Protein AF-A0A182H2V6-F1 (afdb_monomer_lite)

Secondary structure (DSSP, 8-state):
-EEEES--STT-SEE--PPPPTT-TT----S--S-SS-EEEEE-SSTT--EEEEES---TTS--PPPTTSEEEEETTEEEEE-SS-EEEEPPBS-STTS-PBP--EEEE-SS--EEEPPSSTT-S---S-PPP-----

Foldseek 3Di:
DAWEWCAPDPNHPHHDFDDDDPVPPPDDPPDDPIHRGFKDWDFDPDPPRFIAIAGGHADPVRDGDADPLWQWDDDPHDIKTAHQQFDKDWDWPDDPPPPPTHTGAIWTAINVRFTFHDDPDGRDNDTPPDGDPPPDGD

Sequence (138 aa):
MFQVGRSSESPIDFVVMDTLPGDKKDAKVLQSTISRFACRILVDRSDGHKARIYAAGFDSSRNIFLGEKATKWQDNVEIDGLTTNGVLIMHPKGQFCGGSAECGLWRETSVGGDVFADRRSRKASQCTRKPMPCRMAL

Radius of gyration: 16.27 Å; chains: 1; bounding box: 42×33×37 Å

pLDDT: mean 84.61, std 14.57, range [34.28, 98.38]

Structure (mmCIF, N/CA/C/O backbone):
data_AF-A0A182H2V6-F1
#
_entry.id   AF-A0A182H2V6-F1
#
loop_
_atom_site.group_PDB
_atom_site.id
_atom_site.type_symbol
_atom_site.label_atom_id
_atom_site.label_alt_id
_atom_site.label_comp_id
_atom_site.label_asym_id
_atom_site.label_entity_id
_atom_site.label_seq_id
_atom_site.pdbx_PDB_ins_code
_atom_site.Cartn_x
_atom_site.Cartn_y
_atom_site.Cartn_z
_atom_site.occupancy
_atom_site.B_iso_or_equiv
_atom_site.auth_seq_id
_atom_site.auth_comp_id
_atom_site.auth_asym_id
_atom_site.auth_atom_id
_atom_site.pdbx_PDB_model_num
ATOM 1 N N . MET A 1 1 ? -9.960 -10.017 -1.302 1.00 95.62 1 MET A N 1
ATOM 2 C CA . MET A 1 1 ? -9.018 -9.038 -0.731 1.00 95.62 1 MET A CA 1
ATOM 3 C C . MET A 1 1 ? -8.169 -9.785 0.270 1.00 95.62 1 MET A C 1
ATOM 5 O O . MET A 1 1 ? -8.740 -10.590 0.989 1.00 95.62 1 MET A O 1
ATOM 9 N N . PHE A 1 2 ? -6.870 -9.514 0.284 1.00 97.94 2 PHE A N 1
ATOM 10 C CA . PHE A 1 2 ? -5.911 -10.009 1.267 1.00 97.94 2 PHE A CA 1
ATOM 11 C C . PHE A 1 2 ? -5.175 -8.814 1.874 1.00 97.94 2 PHE A C 1
ATOM 13 O O . PHE A 1 2 ? -4.864 -7.873 1.142 1.00 97.94 2 PHE A O 1
ATOM 20 N N . GLN A 1 3 ? -4.900 -8.818 3.172 1.00 98.31 3 GLN A N 1
ATOM 21 C CA . GLN A 1 3 ? -4.174 -7.759 3.863 1.00 98.31 3 GLN A CA 1
ATOM 22 C C . GLN A 1 3 ? -2.820 -8.247 4.355 1.00 98.31 3 GLN A C 1
ATOM 24 O O . GLN A 1 3 ? -2.682 -9.337 4.908 1.00 98.31 3 GLN A O 1
ATOM 29 N N . VAL A 1 4 ? -1.825 -7.385 4.191 1.00 98.38 4 VAL A N 1
ATOM 30 C CA . VAL A 1 4 ? -0.455 -7.629 4.632 1.00 98.38 4 VAL A CA 1
ATOM 31 C C . VAL A 1 4 ? -0.083 -6.578 5.663 1.00 98.38 4 VAL A C 1
ATOM 33 O O . VAL A 1 4 ? -0.415 -5.398 5.515 1.00 98.38 4 VAL A O 1
ATOM 36 N N . GLY A 1 5 ? 0.634 -6.973 6.705 1.00 97.69 5 GLY A N 1
ATOM 37 C CA . GLY A 1 5 ? 1.129 -6.044 7.713 1.00 97.69 5 GLY A CA 1
ATOM 38 C C . GLY A 1 5 ? 1.908 -6.749 8.809 1.00 97.69 5 GLY A C 1
ATOM 39 O O . GLY A 1 5 ? 2.026 -7.967 8.803 1.00 97.69 5 GLY A O 1
ATOM 40 N N . ARG A 1 6 ? 2.454 -5.986 9.760 1.00 96.38 6 ARG A N 1
ATOM 41 C CA . ARG A 1 6 ? 3.170 -6.583 10.903 1.00 96.38 6 ARG A CA 1
ATOM 42 C C . ARG A 1 6 ? 2.269 -6.975 12.073 1.00 96.38 6 ARG A C 1
ATOM 44 O O . ARG A 1 6 ? 2.767 -7.505 13.062 1.00 96.38 6 ARG A O 1
ATOM 51 N N . SER A 1 7 ? 0.992 -6.583 12.047 1.00 95.69 7 SER A N 1
ATOM 52 C CA . SER A 1 7 ? 0.069 -6.938 13.127 1.00 95.69 7 SER A CA 1
ATOM 53 C C . SER A 1 7 ? -0.281 -8.419 13.041 1.00 95.69 7 SER A C 1
ATOM 55 O O . SER A 1 7 ? -0.429 -8.947 11.946 1.00 95.69 7 SER A O 1
ATOM 57 N N . SER A 1 8 ? -0.463 -9.064 14.188 1.00 94.94 8 SER A N 1
ATOM 58 C CA . SER A 1 8 ? -1.009 -10.424 14.293 1.00 94.94 8 SER A CA 1
ATOM 59 C C . SER A 1 8 ? -2.521 -10.425 14.551 1.00 94.94 8 SER A C 1
ATOM 61 O O . SER A 1 8 ? -3.076 -11.418 15.011 1.00 94.94 8 SER A O 1
ATOM 63 N N . GLU A 1 9 ? -3.183 -9.284 14.352 1.00 95.44 9 GLU A N 1
ATOM 64 C CA . GLU A 1 9 ? -4.636 -9.175 14.468 1.00 95.44 9 GLU A CA 1
ATOM 65 C C . GLU A 1 9 ? -5.344 -9.914 13.330 1.00 95.44 9 GLU A C 1
ATOM 67 O O . GLU A 1 9 ? -4.815 -10.025 12.225 1.00 95.44 9 GLU A O 1
ATOM 72 N N . SER A 1 10 ? -6.578 -10.353 13.590 1.00 95.94 10 SER A N 1
ATOM 73 C CA . SER A 1 10 ? -7.369 -11.150 12.646 1.00 95.94 10 SER A CA 1
ATOM 74 C C . SER A 1 10 ? -7.580 -10.541 11.253 1.00 95.94 10 SER A C 1
ATOM 76 O O . SER A 1 10 ? -7.709 -11.329 10.320 1.00 95.94 10 SER A O 1
ATOM 78 N N . PRO A 1 11 ? -7.599 -9.205 11.036 1.00 95.88 11 PRO A N 1
ATOM 79 C CA . PRO A 1 11 ? -7.727 -8.662 9.687 1.00 95.88 11 PRO A CA 1
ATOM 80 C C . PRO A 1 11 ? -6.497 -8.892 8.798 1.00 95.88 11 PRO A C 1
ATOM 82 O O . PRO A 1 11 ? -6.578 -8.588 7.612 1.00 95.88 11 PRO A O 1
ATOM 85 N N . ILE A 1 12 ? -5.351 -9.325 9.339 1.00 98.12 12 ILE A N 1
ATOM 86 C CA . ILE A 1 12 ? -4.124 -9.561 8.568 1.00 98.12 12 ILE A CA 1
ATOM 87 C C . ILE A 1 12 ? -4.077 -11.010 8.087 1.00 98.12 12 ILE A C 1
ATOM 89 O O . ILE A 1 12 ? -3.950 -11.933 8.886 1.00 98.12 12 ILE A O 1
ATOM 93 N N . ASP A 1 13 ? -4.102 -11.197 6.768 1.00 98.19 13 ASP A N 1
ATOM 94 C CA . ASP A 1 13 ? -3.968 -12.513 6.138 1.00 98.19 13 ASP A CA 1
ATOM 95 C C . ASP A 1 13 ? -2.504 -12.972 6.078 1.00 98.19 13 ASP A C 1
ATOM 97 O O . ASP A 1 13 ? -2.215 -14.164 6.174 1.00 98.19 13 ASP A O 1
ATOM 101 N N . PHE A 1 14 ? -1.566 -12.030 5.915 1.00 97.88 14 PHE A N 1
ATOM 102 C CA . PHE A 1 14 ? -0.138 -12.331 5.833 1.00 97.88 14 PHE A CA 1
ATOM 103 C C . PHE A 1 14 ? 0.697 -11.403 6.718 1.00 97.88 14 PHE A C 1
ATOM 105 O O . PHE A 1 14 ? 0.819 -10.199 6.465 1.00 97.88 14 PHE A O 1
ATOM 112 N N . VAL A 1 15 ? 1.289 -11.985 7.762 1.00 97.38 15 VAL A N 1
ATOM 113 C CA . VAL A 1 15 ? 2.126 -11.262 8.723 1.00 97.38 15 VAL A CA 1
ATOM 114 C C . VAL A 1 15 ? 3.555 -11.152 8.194 1.00 97.38 15 VAL A C 1
ATOM 116 O O . VAL A 1 15 ? 4.188 -12.161 7.888 1.00 97.38 15 VAL A O 1
ATOM 119 N N . VAL A 1 16 ? 4.082 -9.928 8.116 1.00 95.00 16 VAL A N 1
ATOM 120 C CA . VAL A 1 16 ? 5.451 -9.646 7.654 1.00 95.00 16 VAL A CA 1
ATOM 121 C C . VAL A 1 16 ? 6.251 -8.945 8.744 1.00 95.00 16 VAL A C 1
ATOM 123 O O . VAL A 1 16 ? 5.782 -7.988 9.361 1.00 95.00 16 VAL A O 1
ATOM 126 N N . MET A 1 17 ? 7.486 -9.406 8.939 1.00 90.62 17 MET A N 1
ATOM 127 C CA . MET A 1 17 ? 8.446 -8.868 9.904 1.00 90.62 17 MET A CA 1
ATOM 128 C C . MET A 1 17 ? 9.604 -8.168 9.185 1.00 90.62 17 MET A C 1
ATOM 130 O O . MET A 1 17 ? 9.866 -8.434 8.012 1.00 90.62 17 MET A O 1
ATOM 134 N N . ASP A 1 18 ? 10.295 -7.262 9.879 1.00 88.38 18 ASP A N 1
ATOM 135 C CA . ASP A 1 18 ? 11.445 -6.556 9.315 1.00 88.38 18 ASP A CA 1
ATOM 136 C C . ASP A 1 18 ? 12.560 -7.531 8.919 1.00 88.38 18 ASP A C 1
ATOM 138 O O . ASP A 1 18 ? 12.924 -8.441 9.665 1.00 88.38 18 ASP A O 1
ATOM 142 N N . THR A 1 19 ? 13.134 -7.304 7.742 1.00 84.44 19 THR A N 1
ATOM 143 C CA . THR A 1 19 ? 14.296 -8.045 7.254 1.00 84.44 19 THR A CA 1
ATOM 144 C C . THR A 1 19 ? 15.580 -7.317 7.628 1.00 84.44 19 THR A C 1
ATOM 146 O O . THR A 1 19 ? 15.676 -6.097 7.470 1.00 84.44 19 THR A O 1
ATOM 149 N N . LEU A 1 20 ? 16.599 -8.061 8.047 1.00 77.94 20 LEU A N 1
ATOM 150 C CA . LEU A 1 20 ? 17.948 -7.527 8.200 1.00 77.94 20 LEU A CA 1
ATOM 151 C C . LEU A 1 20 ? 18.676 -7.560 6.850 1.00 77.94 20 LEU A C 1
ATOM 153 O O . LEU A 1 20 ? 18.631 -8.588 6.171 1.00 77.94 20 LEU A O 1
ATOM 157 N N . PRO A 1 21 ? 19.363 -6.475 6.447 1.00 74.44 21 PRO A N 1
ATOM 158 C CA . PRO A 1 21 ? 20.282 -6.523 5.315 1.00 74.44 21 PRO A CA 1
ATOM 159 C C . PRO A 1 21 ? 21.320 -7.636 5.515 1.00 74.44 21 PRO A C 1
ATOM 161 O O . PRO A 1 21 ? 21.777 -7.847 6.640 1.00 74.44 21 PRO A O 1
ATOM 164 N N . GLY A 1 22 ? 21.704 -8.324 4.435 1.00 64.38 22 GLY A N 1
ATOM 165 C CA . GLY A 1 22 ? 22.543 -9.532 4.482 1.00 64.38 22 GLY A CA 1
ATOM 166 C C . GLY A 1 22 ? 23.874 -9.385 5.231 1.00 64.38 22 GLY A C 1
ATOM 167 O O . GLY A 1 22 ? 24.349 -10.365 5.799 1.00 64.38 22 GLY A O 1
ATOM 168 N N . ASP A 1 23 ? 24.409 -8.165 5.313 1.00 69.88 23 ASP A N 1
ATOM 169 C CA . ASP A 1 23 ? 25.672 -7.847 5.995 1.00 69.88 23 ASP A CA 1
ATOM 170 C C . ASP A 1 23 ? 25.517 -7.602 7.509 1.00 69.88 23 ASP A C 1
ATOM 172 O O . ASP A 1 23 ? 26.498 -7.356 8.206 1.00 69.88 23 ASP A O 1
ATOM 176 N N . LYS A 1 24 ? 24.289 -7.632 8.046 1.00 64.44 24 LYS A N 1
ATOM 177 C CA . LYS A 1 24 ? 23.973 -7.304 9.449 1.00 64.44 24 LYS A CA 1
ATOM 178 C C . LYS A 1 24 ? 23.167 -8.406 10.142 1.00 64.44 24 LYS A C 1
ATOM 180 O O . LYS A 1 24 ? 22.215 -8.109 10.862 1.00 64.44 24 LYS A O 1
ATOM 185 N N . LYS A 1 25 ? 23.535 -9.674 9.931 1.00 62.78 25 LYS A N 1
ATOM 186 C CA . LYS A 1 25 ? 22.803 -10.838 10.475 1.00 62.78 25 LYS A CA 1
ATOM 187 C C . LYS A 1 25 ? 22.705 -10.858 12.009 1.00 62.78 25 LYS A C 1
ATOM 189 O O . LYS A 1 25 ? 21.718 -11.369 12.523 1.00 62.78 25 LYS A O 1
ATOM 194 N N . ASP A 1 26 ? 23.650 -10.233 12.714 1.00 66.31 26 ASP A N 1
ATOM 195 C CA . ASP A 1 26 ? 23.665 -10.177 14.187 1.00 66.31 26 ASP A CA 1
ATOM 196 C C . ASP A 1 26 ? 22.988 -8.925 14.778 1.00 66.31 26 ASP A C 1
ATOM 198 O O . ASP A 1 26 ? 22.875 -8.778 15.998 1.00 66.31 26 ASP A O 1
ATOM 202 N N . ALA A 1 27 ? 22.528 -7.990 13.940 1.00 68.44 27 ALA A N 1
ATOM 203 C CA . ALA A 1 27 ? 21.875 -6.779 14.421 1.00 68.44 27 ALA A CA 1
ATOM 204 C C . ALA A 1 27 ? 20.420 -7.072 14.811 1.00 68.44 27 ALA A C 1
ATOM 206 O O . ALA A 1 27 ? 19.642 -7.580 14.014 1.00 68.44 27 ALA A O 1
ATOM 207 N N . LYS A 1 28 ? 19.997 -6.698 16.022 1.00 67.50 28 LYS A N 1
ATOM 208 C CA . LYS A 1 28 ? 18.572 -6.753 16.386 1.00 67.50 28 LYS A CA 1
ATOM 209 C C . LYS A 1 28 ? 17.829 -5.571 15.764 1.00 67.50 28 LYS A C 1
ATOM 211 O O . LYS A 1 28 ? 18.229 -4.422 15.954 1.00 67.50 28 LYS A O 1
ATOM 216 N N . VAL A 1 29 ? 16.712 -5.829 15.077 1.00 70.88 29 VAL A N 1
ATOM 217 C CA . VAL A 1 29 ? 15.780 -4.760 14.687 1.00 70.88 29 VAL A CA 1
ATOM 218 C C . VAL A 1 29 ? 15.062 -4.276 15.945 1.00 70.88 29 VAL A C 1
ATOM 220 O O . VAL A 1 29 ? 14.130 -4.911 16.426 1.00 70.88 29 VAL A O 1
ATOM 223 N N . LEU A 1 30 ? 15.520 -3.155 16.501 1.00 73.81 30 LEU A N 1
ATOM 224 C CA . LEU A 1 30 ? 14.926 -2.561 17.705 1.00 73.81 30 LEU A CA 1
ATOM 225 C C . LEU A 1 30 ? 13.608 -1.834 17.412 1.00 73.81 30 LEU A C 1
ATOM 227 O O . LEU A 1 30 ? 12.753 -1.729 18.286 1.00 73.81 30 LEU A O 1
ATOM 231 N N . GLN A 1 31 ? 13.434 -1.335 16.186 1.00 81.38 31 GLN A N 1
ATOM 232 C CA . GLN A 1 31 ? 12.254 -0.576 15.796 1.00 81.38 31 GLN A CA 1
ATOM 233 C C . GLN A 1 31 ? 11.796 -0.968 14.394 1.00 81.38 31 GLN A C 1
ATOM 235 O O . GLN A 1 31 ? 12.487 -0.717 13.408 1.00 81.38 31 GLN A O 1
ATOM 240 N N . SER A 1 32 ? 10.600 -1.548 14.324 1.00 86.81 32 SER A N 1
ATOM 241 C CA . SER A 1 32 ? 9.962 -1.882 13.055 1.00 86.81 32 SER A CA 1
ATOM 242 C C . SER A 1 32 ? 9.549 -0.626 12.299 1.00 86.81 32 SER A C 1
ATOM 244 O O . SER A 1 32 ? 8.986 0.310 12.878 1.00 86.81 32 SER A O 1
ATOM 246 N N . THR A 1 33 ? 9.783 -0.623 10.989 1.00 89.12 33 THR A N 1
ATOM 247 C CA . THR A 1 33 ? 9.285 0.436 10.093 1.00 89.12 33 THR A CA 1
ATOM 248 C C . THR A 1 33 ? 8.086 -0.007 9.256 1.00 89.12 33 THR A C 1
ATOM 250 O O . THR A 1 33 ? 7.492 0.815 8.547 1.00 89.12 33 THR A O 1
ATOM 253 N N . ILE A 1 34 ? 7.697 -1.278 9.380 1.00 93.44 34 ILE A N 1
ATOM 254 C CA . ILE A 1 34 ? 6.549 -1.869 8.700 1.00 93.44 34 ILE A CA 1
ATOM 255 C C . ILE A 1 34 ? 5.265 -1.452 9.423 1.00 93.44 34 ILE A C 1
ATOM 257 O O . ILE A 1 34 ? 5.134 -1.525 10.648 1.00 93.44 34 ILE A O 1
ATOM 261 N N . SER A 1 35 ? 4.287 -0.995 8.648 1.00 94.81 35 SER A N 1
ATOM 262 C CA . SER A 1 35 ? 2.966 -0.640 9.160 1.00 94.81 35 SER A CA 1
ATOM 263 C C . SER A 1 35 ? 2.236 -1.870 9.719 1.00 94.81 35 SER A C 1
ATOM 265 O O . SER A 1 35 ? 2.346 -2.975 9.188 1.00 94.81 35 SER A O 1
ATOM 267 N N . ARG A 1 36 ? 1.432 -1.677 10.773 1.00 95.50 36 ARG A N 1
ATOM 268 C CA . ARG A 1 36 ? 0.574 -2.738 11.343 1.00 95.50 36 ARG A CA 1
ATOM 269 C C . ARG A 1 36 ? -0.395 -3.312 10.310 1.00 95.50 36 ARG A C 1
ATOM 271 O O . ARG A 1 36 ? -0.491 -4.527 10.208 1.00 95.50 36 ARG A O 1
ATOM 278 N N . PHE A 1 37 ? -1.017 -2.430 9.529 1.00 97.25 37 PHE A N 1
ATOM 279 C CA . PHE A 1 37 ? -1.900 -2.743 8.406 1.00 97.25 37 PHE A CA 1
ATOM 280 C C . PHE A 1 37 ? -1.324 -2.058 7.160 1.00 97.25 37 PHE A C 1
ATOM 282 O O . PHE A 1 37 ? -1.556 -0.870 6.930 1.00 97.25 37 PHE A O 1
ATOM 289 N N . ALA A 1 38 ? -0.438 -2.745 6.437 1.00 97.12 38 ALA A N 1
ATOM 290 C CA . ALA A 1 38 ? 0.468 -2.116 5.478 1.00 97.12 38 ALA A CA 1
ATOM 291 C C . ALA A 1 38 ? -0.149 -1.914 4.095 1.00 97.12 38 ALA A C 1
ATOM 293 O O . ALA A 1 38 ? -0.081 -0.804 3.563 1.00 97.12 38 ALA A O 1
ATOM 294 N N . CYS A 1 39 ? -0.746 -2.955 3.523 1.00 98.25 39 CYS A N 1
ATOM 295 C CA . CYS A 1 39 ? -1.375 -2.885 2.209 1.00 98.25 39 CYS A CA 1
ATOM 296 C C . CYS A 1 39 ? -2.499 -3.911 2.061 1.00 98.25 39 CYS A C 1
ATOM 298 O O . CYS A 1 39 ? -2.638 -4.840 2.862 1.00 98.25 39 CYS A O 1
ATOM 300 N N . ARG A 1 40 ? -3.286 -3.731 1.000 1.00 98.31 40 ARG A N 1
ATOM 301 C CA . ARG A 1 40 ? -4.328 -4.654 0.552 1.00 98.31 40 ARG A CA 1
ATOM 302 C C . ARG A 1 40 ? -4.025 -5.105 -0.867 1.00 98.31 40 ARG A C 1
ATOM 304 O O . ARG A 1 40 ? -3.680 -4.285 -1.714 1.00 98.31 40 ARG A O 1
ATOM 311 N N . ILE A 1 41 ? -4.208 -6.390 -1.129 1.00 97.88 41 ILE A N 1
ATOM 312 C CA . ILE A 1 41 ? -4.158 -6.982 -2.463 1.00 97.88 41 ILE A CA 1
ATOM 313 C C . ILE A 1 41 ? -5.579 -7.407 -2.823 1.00 97.88 41 ILE A C 1
ATOM 315 O O . ILE A 1 41 ? -6.191 -8.258 -2.168 1.00 97.88 41 ILE A O 1
ATOM 319 N N . LEU A 1 42 ? -6.142 -6.775 -3.844 1.00 96.06 42 LEU A N 1
ATOM 320 C CA . LEU A 1 42 ? -7.451 -7.118 -4.382 1.00 96.06 42 LEU A CA 1
ATOM 321 C C . LEU A 1 42 ? -7.226 -7.904 -5.661 1.00 96.06 42 LEU A C 1
ATOM 323 O O . LEU A 1 42 ? -6.502 -7.455 -6.538 1.00 96.06 42 LEU A O 1
ATOM 327 N N . VAL A 1 43 ? -7.846 -9.073 -5.746 1.00 95.00 43 VAL A N 1
ATOM 328 C CA . VAL A 1 43 ? -7.767 -9.950 -6.912 1.00 95.00 43 VAL A CA 1
ATOM 329 C C . VAL A 1 43 ? -9.174 -10.107 -7.453 1.00 95.00 43 VAL A C 1
ATOM 331 O O . VAL A 1 43 ? -10.092 -10.414 -6.682 1.00 95.00 43 VAL A O 1
ATOM 334 N N . ASP A 1 44 ? -9.340 -9.861 -8.749 1.00 92.81 44 ASP A N 1
ATOM 335 C CA . ASP A 1 44 ? -10.594 -10.141 -9.436 1.00 92.81 44 ASP A CA 1
ATOM 336 C C . ASP A 1 44 ? -10.892 -11.647 -9.373 1.00 92.81 44 ASP A C 1
ATOM 338 O O . ASP A 1 44 ? -10.033 -12.492 -9.633 1.00 92.81 44 ASP A O 1
ATOM 342 N N . ARG A 1 45 ? -12.113 -11.989 -8.964 1.00 92.00 45 ARG A N 1
ATOM 343 C CA . ARG A 1 45 ? -12.566 -13.385 -8.897 1.00 92.00 45 ARG A CA 1
ATOM 344 C C . ARG A 1 45 ? -13.070 -13.889 -10.249 1.00 92.00 45 ARG A C 1
ATOM 346 O O . ARG A 1 45 ? -13.256 -15.091 -10.398 1.00 92.00 45 ARG A O 1
ATOM 353 N N . SER A 1 46 ? -13.313 -12.978 -11.185 1.00 88.94 46 SER A N 1
ATOM 354 C CA . SER A 1 46 ? -13.731 -13.256 -12.553 1.00 88.94 46 SER A CA 1
ATOM 355 C C . SER A 1 46 ? -12.537 -13.239 -13.524 1.00 88.94 46 SER A C 1
ATOM 357 O O . SER A 1 46 ? -11.380 -13.201 -13.095 1.00 88.94 46 SER A O 1
ATOM 359 N N . ASP A 1 47 ? -12.823 -13.364 -14.822 1.00 69.00 47 ASP A N 1
ATOM 360 C CA . ASP A 1 47 ? -11.868 -13.722 -15.876 1.00 69.00 47 ASP A CA 1
ATOM 361 C C . ASP A 1 47 ? -10.565 -12.892 -15.858 1.00 69.00 47 ASP A C 1
ATOM 363 O O . ASP A 1 47 ? -10.562 -11.665 -15.984 1.00 69.00 47 ASP A O 1
ATOM 367 N N . GLY A 1 48 ? -9.441 -13.595 -15.687 1.00 78.00 48 GLY A N 1
ATOM 368 C CA . GLY A 1 48 ? -8.085 -13.045 -15.733 1.00 78.00 48 GLY A CA 1
ATOM 369 C C . GLY A 1 48 ? -7.397 -12.791 -14.389 1.00 78.00 48 GLY A C 1
ATOM 370 O O . GLY A 1 48 ? -6.233 -12.403 -14.403 1.00 78.00 48 GLY A O 1
ATOM 371 N N . HIS A 1 49 ? -8.063 -12.996 -13.242 1.00 87.00 49 HIS A N 1
ATOM 372 C CA . HIS A 1 49 ? -7.458 -12.919 -11.895 1.00 87.00 49 HIS A CA 1
ATOM 373 C C . HIS A 1 49 ? -6.545 -11.706 -11.658 1.00 87.00 49 HIS A C 1
ATOM 375 O O . HIS A 1 49 ? -5.524 -11.790 -10.969 1.00 87.00 49 HIS A O 1
ATOM 381 N N . LYS A 1 50 ? -6.910 -10.555 -12.230 1.00 91.00 50 LYS A N 1
ATOM 382 C CA . LYS A 1 50 ? -6.088 -9.348 -12.145 1.00 91.00 50 LYS A CA 1
ATOM 383 C C . LYS A 1 50 ? -5.967 -8.917 -10.694 1.00 91.00 50 LYS A C 1
ATOM 385 O O . LYS A 1 50 ? -6.968 -8.628 -10.033 1.00 91.00 50 LYS A O 1
ATOM 390 N N . ALA A 1 51 ? -4.733 -8.866 -10.209 1.00 93.12 51 ALA A N 1
ATOM 391 C CA . ALA A 1 51 ? -4.426 -8.336 -8.896 1.00 93.12 51 ALA A CA 1
ATOM 392 C C . ALA A 1 51 ? -4.236 -6.814 -8.970 1.00 93.12 51 ALA A C 1
ATOM 394 O O . ALA A 1 51 ? -3.897 -6.262 -10.012 1.00 93.12 51 ALA A O 1
ATOM 395 N N . ARG A 1 52 ? -4.474 -6.120 -7.862 1.00 94.25 52 ARG A N 1
ATOM 396 C CA . ARG A 1 52 ? -4.159 -4.704 -7.649 1.00 94.25 52 ARG A CA 1
ATOM 397 C C . ARG A 1 52 ? -3.738 -4.520 -6.201 1.00 94.25 52 ARG A C 1
ATOM 399 O O . ARG A 1 52 ? -4.324 -5.131 -5.307 1.00 94.25 52 ARG A O 1
ATOM 406 N N . ILE A 1 53 ? -2.737 -3.679 -5.972 1.00 96.94 53 ILE A N 1
ATOM 407 C CA . ILE A 1 53 ? -2.273 -3.328 -4.631 1.00 96.94 53 ILE A CA 1
ATOM 408 C C . ILE A 1 53 ? -2.777 -1.938 -4.252 1.00 96.94 53 ILE A C 1
ATOM 410 O O . ILE A 1 53 ? -2.827 -1.042 -5.088 1.00 96.94 53 ILE A O 1
ATOM 414 N N . TYR A 1 54 ? -3.135 -1.779 -2.985 1.00 97.75 54 TYR A N 1
ATOM 415 C CA . TYR A 1 54 ? -3.579 -0.526 -2.389 1.00 97.75 54 TYR A CA 1
ATOM 416 C C . TYR A 1 54 ? -2.795 -0.303 -1.104 1.00 97.75 54 TYR A C 1
ATOM 418 O O . TYR A 1 54 ? -2.558 -1.251 -0.345 1.00 97.75 54 TYR A O 1
ATOM 426 N N . ALA A 1 55 ? -2.411 0.938 -0.824 1.00 97.44 55 ALA A N 1
ATOM 427 C CA . ALA A 1 55 ? -1.770 1.257 0.441 1.00 97.44 55 ALA A CA 1
ATOM 428 C C . ALA A 1 55 ? -2.769 1.207 1.606 1.00 97.44 55 ALA A C 1
ATOM 430 O O . ALA A 1 55 ? -3.978 1.397 1.438 1.00 97.44 55 ALA A O 1
ATOM 431 N N . ALA A 1 56 ? -2.215 0.973 2.798 1.00 97.50 56 ALA A N 1
ATOM 432 C CA . ALA A 1 56 ? -2.927 0.737 4.049 1.00 97.50 56 ALA A CA 1
ATOM 433 C C . ALA A 1 56 ? -3.824 -0.513 4.041 1.00 97.50 56 ALA A C 1
ATOM 435 O O . ALA A 1 56 ? -4.246 -1.018 2.999 1.00 97.50 56 ALA A O 1
ATOM 436 N N . GLY A 1 57 ? -4.115 -1.008 5.241 1.00 97.19 57 GLY A N 1
ATOM 437 C CA . GLY A 1 57 ? -5.105 -2.050 5.486 1.00 97.19 57 GLY A CA 1
ATOM 438 C C . GLY A 1 57 ? -6.117 -1.614 6.539 1.00 97.19 57 GLY A C 1
ATOM 439 O O . GLY A 1 57 ? -5.864 -0.692 7.316 1.00 97.19 57 GLY A O 1
ATOM 440 N N . PHE A 1 58 ? -7.263 -2.280 6.534 1.00 97.81 58 PHE A N 1
ATOM 441 C CA . PHE A 1 58 ? -8.310 -2.127 7.526 1.00 97.81 58 PHE A CA 1
ATOM 442 C C . PHE A 1 58 ? -7.886 -2.739 8.859 1.00 97.81 58 PHE A C 1
ATOM 444 O O . PHE A 1 58 ? -7.361 -3.855 8.897 1.00 97.81 58 PHE A O 1
ATOM 451 N N . ASP A 1 59 ? -8.154 -2.014 9.938 1.00 96.25 59 ASP A N 1
ATOM 452 C CA . ASP A 1 59 ? -8.028 -2.516 11.300 1.00 96.25 59 ASP A CA 1
ATOM 453 C C . ASP A 1 59 ? -9.211 -3.416 11.705 1.00 96.25 59 ASP A C 1
ATOM 455 O O . ASP A 1 59 ? -10.128 -3.690 10.924 1.00 96.25 59 ASP A O 1
ATOM 459 N N . SER A 1 60 ? -9.207 -3.866 12.961 1.00 95.50 60 SER A N 1
ATOM 460 C CA . SER A 1 60 ? -10.273 -4.698 13.534 1.00 95.50 60 SER A CA 1
ATOM 461 C C .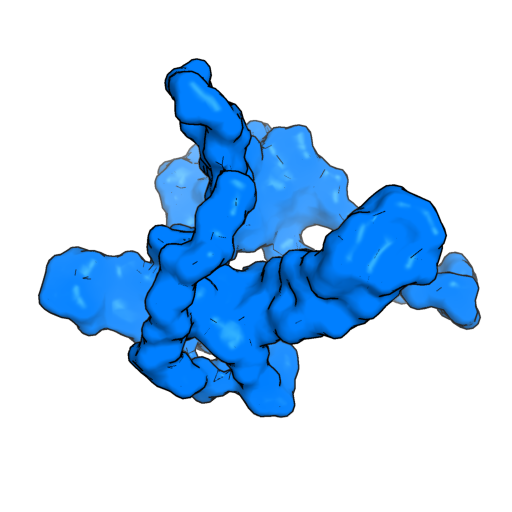 SER A 1 60 ? -11.646 -4.001 13.568 1.00 95.50 60 SER A C 1
ATOM 463 O O . SER A 1 60 ? -12.674 -4.670 13.655 1.00 95.50 60 SER A O 1
ATOM 465 N N . SER A 1 61 ? -11.685 -2.670 13.437 1.00 96.44 61 SER A N 1
ATOM 466 C CA . SER A 1 61 ? -12.914 -1.870 13.333 1.00 96.44 61 SER A CA 1
ATOM 467 C C . 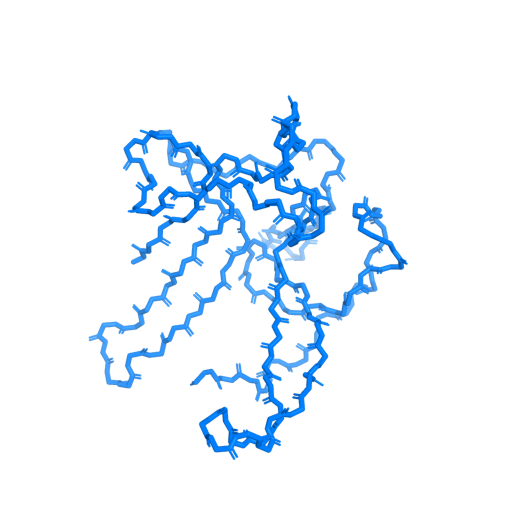SER A 1 61 ? -13.350 -1.635 11.882 1.00 96.44 61 SER A C 1
ATOM 469 O O . SER A 1 61 ? -14.311 -0.906 11.645 1.00 96.44 61 SER A O 1
ATOM 471 N N . ARG A 1 62 ? -12.670 -2.259 10.909 1.00 96.12 62 ARG A N 1
ATOM 472 C CA . ARG A 1 62 ? -12.865 -2.067 9.463 1.00 96.12 62 ARG A CA 1
ATOM 473 C C . ARG A 1 62 ? -12.591 -0.632 8.998 1.00 96.12 62 ARG A C 1
ATOM 475 O O . ARG A 1 62 ? -13.176 -0.185 8.015 1.00 96.12 62 ARG A O 1
ATOM 482 N N . ASN A 1 63 ? -11.670 0.066 9.663 1.00 95.62 63 ASN A N 1
ATOM 483 C CA . ASN A 1 63 ? -11.276 1.432 9.323 1.00 95.62 63 ASN A CA 1
ATOM 484 C C . ASN A 1 63 ? -9.828 1.501 8.826 1.00 95.62 63 ASN A C 1
ATOM 486 O O . ASN A 1 63 ? -8.976 0.707 9.222 1.00 95.62 63 ASN A O 1
ATOM 490 N N . ILE A 1 64 ? -9.539 2.490 7.975 1.00 95.62 64 ILE A N 1
ATOM 491 C CA . ILE A 1 64 ? -8.171 2.861 7.594 1.00 95.62 64 ILE A CA 1
ATOM 492 C C . ILE A 1 64 ? -7.823 4.169 8.291 1.00 95.62 64 ILE A C 1
ATOM 494 O O . ILE A 1 64 ? -8.395 5.219 8.000 1.00 95.62 64 ILE A O 1
ATOM 498 N N . PHE A 1 65 ? -6.845 4.111 9.193 1.00 92.31 65 PHE A N 1
ATOM 499 C CA . PHE A 1 65 ? -6.308 5.299 9.837 1.00 92.31 65 PHE A CA 1
ATOM 500 C C . PHE A 1 65 ? -5.021 5.748 9.148 1.00 92.31 65 PHE A C 1
ATOM 502 O O . PHE A 1 65 ? -4.009 5.045 9.134 1.00 92.31 65 PHE A O 1
ATOM 509 N N . LEU A 1 66 ? -5.044 6.963 8.611 1.00 90.38 66 LEU A N 1
ATOM 510 C CA . LEU A 1 66 ? -3.843 7.638 8.141 1.00 90.38 66 LEU A CA 1
ATOM 511 C C . LEU A 1 66 ? -3.329 8.564 9.242 1.00 90.38 66 LEU A C 1
ATOM 513 O O . LEU A 1 66 ? -4.072 9.421 9.722 1.00 90.38 66 LEU A O 1
ATOM 517 N N . GLY A 1 67 ? -2.057 8.421 9.616 1.00 82.19 67 GLY A N 1
ATOM 518 C CA . GLY A 1 67 ? -1.437 9.270 10.636 1.00 82.19 67 GLY A CA 1
ATOM 519 C C . GLY A 1 67 ? -1.461 10.757 10.272 1.00 82.19 67 GLY A C 1
ATOM 520 O O . GLY A 1 67 ? -1.621 11.123 9.112 1.00 82.19 67 GLY A O 1
ATOM 521 N N . GLU A 1 68 ? -1.261 11.626 11.259 1.00 84.00 68 GLU A N 1
ATOM 522 C CA . GLU A 1 68 ? -1.291 13.090 11.082 1.00 84.00 68 GLU A CA 1
ATOM 523 C C . GLU A 1 68 ? -0.293 13.597 10.031 1.00 84.00 68 GLU A C 1
ATOM 525 O O . GLU A 1 68 ? -0.557 14.561 9.324 1.00 84.00 68 GLU A O 1
ATOM 530 N N . LYS A 1 69 ? 0.847 12.909 9.890 1.00 84.81 69 LYS A N 1
ATOM 531 C CA . LYS A 1 69 ? 1.901 13.230 8.913 1.00 84.81 69 LYS A CA 1
ATOM 532 C C . LYS A 1 69 ? 1.660 12.633 7.522 1.00 84.81 69 LYS A C 1
ATOM 534 O O . LYS A 1 69 ? 2.493 12.816 6.637 1.00 84.81 69 LYS A O 1
ATOM 539 N N . ALA A 1 70 ? 0.588 11.866 7.340 1.00 87.56 70 ALA A N 1
ATOM 540 C CA . ALA A 1 70 ? 0.241 11.291 6.049 1.00 87.56 70 ALA A CA 1
ATOM 541 C C . ALA A 1 70 ? -0.246 12.392 5.101 1.00 87.56 70 ALA A C 1
ATOM 543 O O . ALA A 1 70 ? -1.010 13.273 5.495 1.00 87.56 70 ALA A O 1
ATOM 544 N N . THR A 1 71 ? 0.169 12.321 3.841 1.00 90.12 71 THR A N 1
ATOM 545 C CA . THR A 1 71 ? -0.360 13.199 2.797 1.00 90.12 71 THR A CA 1
ATOM 546 C C . THR A 1 71 ? -1.775 12.739 2.475 1.00 90.12 71 THR A C 1
ATOM 548 O O . THR A 1 71 ? -1.960 11.583 2.109 1.00 90.12 71 THR A O 1
ATOM 551 N N . LYS A 1 72 ? -2.763 13.621 2.620 1.00 89.94 72 LYS A N 1
ATOM 552 C CA . LYS A 1 72 ? -4.176 13.347 2.333 1.00 89.94 72 LYS A CA 1
ATOM 553 C C . LYS A 1 72 ? -4.711 14.456 1.449 1.00 89.94 72 LYS A C 1
ATOM 555 O O . LYS A 1 72 ? -4.295 15.607 1.594 1.00 89.94 72 LYS A O 1
ATOM 560 N N . TRP A 1 73 ? -5.611 14.119 0.550 1.00 89.31 73 TRP A N 1
ATOM 561 C CA . TRP A 1 73 ? -6.288 15.086 -0.295 1.00 89.31 73 TRP A CA 1
ATOM 562 C C . TRP A 1 73 ? -7.711 14.626 -0.560 1.00 89.31 73 TRP A C 1
ATOM 564 O O . TRP A 1 73 ? -8.060 13.465 -0.358 1.00 89.31 73 TRP A O 1
ATOM 574 N N . GLN A 1 74 ? -8.526 15.573 -0.997 1.00 86.50 74 GLN A N 1
ATOM 575 C CA . GLN A 1 74 ? -9.879 15.323 -1.446 1.00 86.50 74 GLN A CA 1
ATOM 576 C C . GLN A 1 74 ? -10.009 15.916 -2.844 1.00 86.50 74 GLN A C 1
ATOM 578 O O . GLN A 1 74 ? -9.656 17.081 -3.040 1.00 86.50 74 GLN A O 1
ATOM 583 N N . ASP A 1 75 ? -10.477 15.113 -3.794 1.00 79.44 75 ASP A N 1
ATOM 584 C CA . ASP A 1 75 ? -10.861 15.582 -5.122 1.00 79.44 75 ASP A CA 1
ATOM 585 C C . ASP A 1 75 ? -12.364 15.376 -5.301 1.00 79.44 75 ASP A C 1
ATOM 587 O O . ASP A 1 75 ? -12.866 14.251 -5.310 1.00 79.44 75 ASP A O 1
ATOM 591 N N . ASN A 1 76 ? -13.095 16.487 -5.379 1.00 80.75 76 ASN A N 1
ATOM 592 C CA . ASN A 1 76 ? -14.554 16.544 -5.320 1.00 80.75 76 ASN A CA 1
ATOM 593 C C . ASN A 1 76 ? -15.129 15.800 -4.095 1.00 80.75 76 ASN A C 1
ATOM 595 O O . ASN A 1 76 ? -15.284 16.378 -3.018 1.00 80.75 76 ASN A O 1
ATOM 599 N N . VAL A 1 77 ? -15.437 14.512 -4.259 1.00 79.75 77 VAL A N 1
ATOM 600 C CA . VAL A 1 77 ? -16.122 13.657 -3.277 1.00 79.75 77 VAL A CA 1
ATOM 601 C C . VAL A 1 77 ? -15.207 12.552 -2.739 1.00 79.75 77 VAL A C 1
ATOM 603 O O . VAL A 1 77 ? -15.469 12.014 -1.665 1.00 79.75 77 VAL A O 1
ATOM 606 N N . GLU A 1 78 ? -14.117 12.226 -3.436 1.00 85.12 78 GLU A N 1
ATOM 607 C CA . GLU A 1 78 ? -13.232 11.131 -3.044 1.00 85.12 78 GLU A CA 1
ATOM 608 C C . GLU A 1 78 ? -12.059 11.638 -2.208 1.00 85.12 78 GLU A C 1
ATOM 610 O O . GLU A 1 78 ? -11.382 12.606 -2.559 1.00 85.12 78 GLU A O 1
ATOM 615 N N . ILE A 1 79 ? -11.826 10.970 -1.077 1.00 89.50 79 ILE A N 1
ATOM 616 C CA . ILE A 1 79 ? -10.680 11.214 -0.204 1.00 89.50 79 ILE A CA 1
ATOM 617 C C . ILE A 1 79 ? -9.645 10.131 -0.482 1.00 89.50 79 ILE A C 1
ATOM 619 O O . ILE A 1 79 ? -9.938 8.942 -0.359 1.00 89.50 79 ILE A O 1
ATOM 623 N N . ASP A 1 80 ? -8.420 10.552 -0.773 1.00 93.19 80 ASP A N 1
ATOM 624 C CA . ASP A 1 80 ? -7.280 9.660 -0.934 1.00 93.19 80 ASP A CA 1
ATOM 625 C C . ASP A 1 80 ? -6.074 10.178 -0.135 1.00 93.19 80 ASP A C 1
ATOM 627 O O . ASP A 1 80 ? -6.060 11.277 0.432 1.00 93.19 80 ASP A O 1
ATOM 631 N N . GLY A 1 81 ? -5.053 9.345 -0.012 1.00 93.19 81 GLY A N 1
ATOM 632 C CA . GLY A 1 81 ? -3.848 9.672 0.706 1.00 93.19 81 GLY A CA 1
ATOM 633 C C . GLY A 1 81 ? -2.725 8.679 0.474 1.00 93.19 81 GLY A C 1
ATOM 634 O O . GLY A 1 81 ? -2.908 7.563 -0.008 1.00 93.19 81 GLY A O 1
ATOM 635 N N . LEU A 1 82 ? -1.533 9.084 0.891 1.00 94.12 82 LEU A N 1
ATOM 636 C CA . LEU A 1 82 ? -0.363 8.226 0.965 1.00 94.12 82 LEU A CA 1
ATOM 637 C C . LEU A 1 82 ? -0.072 7.894 2.426 1.00 94.12 82 LEU A C 1
ATOM 639 O O . LEU A 1 82 ? -0.118 8.760 3.302 1.00 94.12 82 LEU A O 1
ATOM 643 N N . THR A 1 83 ? 0.298 6.645 2.699 1.00 94.50 83 THR A N 1
ATOM 644 C CA . THR A 1 83 ? 0.748 6.252 4.043 1.00 94.50 83 THR A CA 1
ATOM 645 C C . THR A 1 83 ? 2.062 6.952 4.408 1.00 94.50 83 THR A C 1
ATOM 647 O O . THR A 1 83 ? 2.829 7.368 3.540 1.00 94.50 83 THR A O 1
ATOM 650 N N . THR A 1 84 ? 2.365 7.083 5.702 1.00 90.69 84 THR A N 1
ATOM 651 C CA . THR A 1 84 ? 3.552 7.824 6.172 1.00 90.69 84 THR A CA 1
ATOM 652 C C . THR A 1 84 ? 4.856 7.320 5.551 1.00 90.69 84 THR A C 1
ATOM 654 O O . THR A 1 84 ? 5.688 8.127 5.150 1.00 90.69 84 THR A O 1
ATOM 657 N N . ASN A 1 85 ? 5.037 6.000 5.451 1.00 90.12 85 ASN A N 1
ATOM 658 C CA . ASN A 1 85 ? 6.265 5.402 4.917 1.00 90.12 85 ASN A CA 1
ATOM 659 C C . ASN A 1 85 ? 6.160 4.996 3.440 1.00 90.12 85 ASN A C 1
ATOM 661 O O . ASN A 1 85 ? 7.200 4.718 2.839 1.00 90.12 85 ASN A O 1
ATOM 665 N N . GLY A 1 86 ? 4.948 4.972 2.884 1.00 93.00 86 GLY A N 1
ATOM 666 C CA . GLY A 1 86 ? 4.661 4.542 1.521 1.00 93.00 86 GLY A CA 1
ATOM 667 C C . GLY A 1 86 ? 4.671 3.027 1.325 1.00 93.00 86 GLY A C 1
ATOM 668 O O . GLY A 1 86 ? 5.403 2.297 1.998 1.00 93.00 86 GLY A O 1
ATOM 669 N N . VAL A 1 87 ? 3.867 2.571 0.364 1.00 95.69 87 VAL A N 1
ATOM 670 C CA . VAL A 1 87 ? 3.913 1.213 -0.195 1.00 95.69 87 VAL A CA 1
ATOM 671 C C . VAL A 1 87 ? 4.442 1.352 -1.613 1.00 95.69 87 VAL A C 1
ATOM 673 O O . VAL A 1 87 ? 3.838 2.053 -2.425 1.00 95.69 87 VAL A O 1
ATOM 676 N N . LEU A 1 88 ? 5.594 0.738 -1.885 1.00 94.50 88 LEU A N 1
ATOM 677 C CA . LEU A 1 88 ? 6.264 0.866 -3.173 1.00 94.50 88 LEU A CA 1
ATOM 678 C C . LEU A 1 88 ? 6.118 -0.407 -4.003 1.00 94.50 88 LEU A C 1
ATOM 680 O O . LEU A 1 88 ? 6.223 -1.513 -3.475 1.00 94.50 88 LEU A O 1
ATOM 684 N N . ILE A 1 89 ? 5.948 -0.226 -5.306 1.00 94.31 89 ILE A N 1
ATOM 685 C CA . ILE A 1 89 ? 5.922 -1.282 -6.314 1.00 94.31 89 ILE A CA 1
ATOM 686 C C . ILE A 1 89 ? 6.930 -0.993 -7.417 1.00 94.31 89 ILE A C 1
ATOM 688 O O . ILE A 1 89 ? 7.155 0.159 -7.787 1.00 94.31 89 ILE A O 1
ATOM 692 N N . MET A 1 90 ? 7.529 -2.051 -7.950 1.00 93.25 90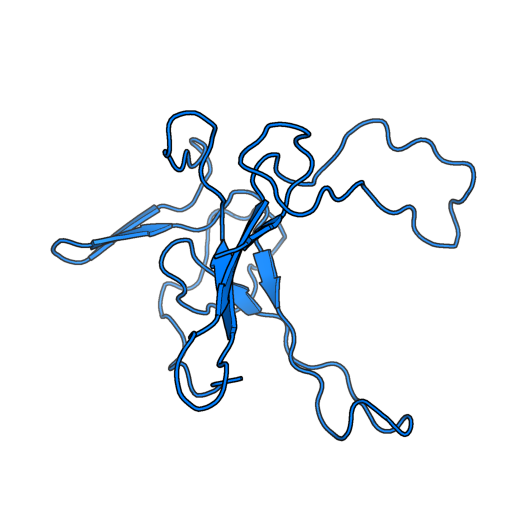 MET A N 1
ATOM 693 C CA . MET A 1 90 ? 8.426 -1.993 -9.095 1.00 93.25 90 MET A CA 1
ATOM 694 C C . MET A 1 90 ? 8.119 -3.177 -10.000 1.00 93.25 90 MET A C 1
ATOM 696 O O . MET A 1 90 ? 8.138 -4.324 -9.559 1.00 93.25 90 MET A O 1
ATOM 700 N N . HIS A 1 91 ? 7.818 -2.879 -11.261 1.00 88.94 91 HIS A N 1
ATOM 701 C CA . HIS A 1 91 ? 7.695 -3.891 -12.299 1.00 88.94 91 HIS A CA 1
ATOM 702 C C . HIS A 1 91 ? 9.053 -4.021 -12.997 1.00 88.94 91 HIS A C 1
ATOM 704 O O . HIS A 1 91 ? 9.509 -3.030 -13.580 1.00 88.94 91 HIS A O 1
ATOM 710 N N . PRO A 1 92 ? 9.721 -5.185 -12.921 1.00 90.19 92 PRO A N 1
ATOM 711 C CA . PRO A 1 92 ? 10.993 -5.391 -13.598 1.00 90.19 92 PRO A CA 1
ATOM 712 C C . PRO A 1 92 ? 10.810 -5.287 -15.114 1.00 90.19 92 PRO A C 1
ATOM 714 O O . PRO A 1 92 ? 9.743 -5.586 -15.653 1.00 90.19 92 PRO A O 1
ATOM 717 N N . LYS A 1 93 ? 11.861 -4.852 -15.808 1.00 88.00 93 LYS A N 1
ATOM 718 C CA . LYS A 1 93 ? 11.896 -4.848 -17.272 1.00 88.00 93 LYS A CA 1
ATOM 719 C C . LYS A 1 93 ? 12.474 -6.166 -17.770 1.00 88.00 93 LYS A C 1
ATOM 721 O O . LYS A 1 93 ? 13.412 -6.688 -17.176 1.00 88.00 93 LYS A O 1
ATOM 726 N N . GLY A 1 94 ? 11.955 -6.658 -18.890 1.00 83.94 94 GLY A N 1
ATOM 727 C CA . GLY A 1 94 ? 12.371 -7.938 -19.461 1.00 83.94 94 GLY A CA 1
ATOM 728 C C . GLY A 1 94 ? 11.699 -9.135 -18.785 1.00 83.94 94 GLY A C 1
ATOM 729 O O . GLY A 1 94 ? 10.742 -8.989 -18.026 1.00 83.94 94 GLY A O 1
ATOM 730 N N . GLN A 1 95 ? 12.178 -10.338 -19.097 1.00 79.88 95 GLN A N 1
ATOM 731 C CA . GLN A 1 95 ? 11.662 -11.564 -18.492 1.00 79.88 95 GLN A CA 1
ATOM 732 C C . GLN A 1 95 ? 12.230 -11.730 -17.084 1.00 79.88 95 GLN A C 1
ATOM 734 O O . GLN A 1 95 ? 13.445 -11.761 -16.898 1.00 79.88 95 GLN A O 1
ATOM 739 N N . PHE A 1 96 ? 11.339 -11.848 -16.097 1.00 73.06 96 PHE A N 1
ATOM 740 C CA . PHE A 1 96 ? 11.723 -12.085 -14.706 1.00 73.06 96 PHE A CA 1
ATOM 741 C C . PHE A 1 96 ? 12.522 -13.390 -14.552 1.00 73.06 96 PHE A C 1
ATOM 743 O O . PHE A 1 96 ? 13.553 -13.426 -13.883 1.00 73.06 96 PHE A O 1
ATOM 750 N N . CYS A 1 97 ? 12.075 -14.453 -15.224 1.00 74.06 97 CYS A N 1
ATOM 751 C CA . CYS A 1 97 ? 12.763 -15.738 -15.272 1.00 74.06 97 CYS A CA 1
ATOM 752 C C . CYS A 1 97 ? 13.764 -15.747 -16.437 1.00 74.06 97 CYS A C 1
ATOM 754 O O . CYS A 1 97 ? 13.379 -15.452 -17.563 1.00 74.06 97 CYS A O 1
ATOM 756 N N . GLY A 1 98 ? 15.026 -16.110 -16.180 1.00 76.06 98 GLY A N 1
ATOM 757 C CA . GLY A 1 98 ? 16.076 -16.184 -17.212 1.00 76.06 98 GLY A CA 1
ATOM 758 C C . GLY A 1 98 ? 17.224 -15.182 -17.050 1.00 76.06 98 GLY A C 1
ATOM 759 O O . GLY A 1 98 ? 18.139 -15.174 -17.864 1.00 76.06 98 GLY A O 1
ATOM 760 N N . GLY A 1 99 ? 17.212 -14.361 -15.994 1.00 76.06 99 GLY A N 1
ATOM 761 C CA . GLY A 1 99 ? 18.359 -13.529 -15.600 1.00 76.06 99 GLY A CA 1
ATOM 762 C C . GLY A 1 99 ? 18.557 -12.240 -16.405 1.00 76.06 99 GLY A C 1
ATOM 763 O O . GLY A 1 99 ? 19.452 -11.468 -16.083 1.00 76.06 99 GLY A O 1
ATOM 764 N N . SER A 1 100 ? 17.712 -11.961 -17.399 1.00 82.62 100 SER A N 1
ATOM 765 C CA . SER A 1 100 ? 17.740 -10.714 -18.181 1.00 82.62 100 SER A CA 1
ATOM 766 C C . SER A 1 100 ? 16.938 -9.568 -17.550 1.00 82.62 100 SER A C 1
ATOM 768 O O . SER A 1 100 ? 16.721 -8.545 -18.195 1.00 82.62 100 SER A O 1
ATOM 770 N N . ALA A 1 101 ? 16.397 -9.766 -16.347 1.00 86.31 101 ALA A N 1
ATOM 771 C CA . ALA A 1 101 ? 15.529 -8.792 -15.705 1.00 86.31 101 ALA A CA 1
ATOM 772 C C . ALA A 1 101 ? 16.328 -7.578 -15.226 1.00 86.31 101 ALA A C 1
ATOM 774 O O . ALA A 1 101 ? 17.247 -7.703 -14.416 1.00 86.31 101 ALA A O 1
ATOM 775 N N . GLU A 1 102 ? 15.925 -6.393 -15.666 1.00 88.00 102 GLU A N 1
ATOM 776 C CA . GLU A 1 102 ? 16.468 -5.136 -15.162 1.00 88.00 102 GLU A CA 1
ATOM 777 C C . GLU A 1 102 ? 15.516 -4.507 -14.146 1.00 88.00 102 GLU A C 1
ATOM 779 O O . GLU A 1 102 ? 14.287 -4.612 -14.246 1.00 88.00 102 GLU A O 1
ATOM 784 N N . CYS A 1 103 ? 16.086 -3.803 -13.167 1.00 87.75 103 CYS A N 1
ATOM 785 C CA . CYS A 1 103 ? 15.310 -3.073 -12.174 1.00 87.75 103 CYS A CA 1
ATOM 786 C C . CYS A 1 103 ? 14.439 -2.007 -12.858 1.00 87.75 103 CYS A C 1
ATOM 788 O O . CYS A 1 103 ? 14.921 -1.150 -13.604 1.00 87.75 103 CYS A O 1
ATOM 790 N N . GLY A 1 104 ? 13.134 -2.069 -12.603 1.00 89.25 104 GLY A N 1
ATOM 791 C CA . GLY A 1 104 ? 12.186 -1.066 -13.055 1.00 89.25 104 GLY A CA 1
ATOM 792 C C . GLY A 1 104 ? 12.227 0.209 -12.219 1.00 89.25 104 GLY A C 1
ATOM 793 O O . GLY A 1 104 ? 13.019 0.379 -11.294 1.00 89.25 104 GLY A O 1
ATOM 794 N N . LEU A 1 105 ? 11.310 1.121 -12.531 1.00 89.75 105 LEU A N 1
ATOM 795 C CA . LEU A 1 105 ? 11.101 2.305 -11.707 1.00 89.75 105 LEU A CA 1
ATOM 796 C C . LEU A 1 105 ? 10.224 1.944 -10.512 1.00 89.75 105 LEU A C 1
ATOM 798 O O . LEU A 1 105 ? 9.128 1.409 -10.687 1.00 89.75 105 LEU A O 1
ATOM 802 N N . TRP A 1 106 ? 10.681 2.305 -9.317 1.00 91.88 106 TRP A N 1
ATOM 803 C CA . TRP A 1 106 ? 9.837 2.286 -8.133 1.00 91.88 106 TRP A CA 1
ATOM 804 C C . TRP A 1 106 ? 8.746 3.352 -8.236 1.00 91.88 106 TRP A C 1
ATOM 806 O O . TRP A 1 106 ? 8.961 4.476 -8.713 1.00 91.88 106 TRP A O 1
ATOM 816 N N . ARG A 1 107 ? 7.552 2.968 -7.801 1.00 93.00 107 ARG A N 1
ATOM 817 C CA . ARG A 1 107 ? 6.352 3.795 -7.749 1.00 93.00 107 ARG A CA 1
ATOM 818 C C . ARG A 1 107 ? 5.672 3.616 -6.410 1.00 93.00 107 ARG A C 1
ATOM 820 O O . ARG A 1 107 ? 5.742 2.539 -5.831 1.00 93.00 107 ARG A O 1
ATOM 827 N N . GLU A 1 108 ? 5.005 4.655 -5.943 1.00 94.88 108 GLU A N 1
ATOM 828 C CA . GLU A 1 108 ? 4.230 4.621 -4.711 1.00 94.88 108 GLU A CA 1
ATOM 829 C C . GLU A 1 108 ? 2.744 4.454 -5.029 1.00 94.88 108 GLU A C 1
ATOM 831 O O . GLU A 1 108 ? 2.239 5.106 -5.940 1.00 94.88 108 GLU A O 1
ATOM 836 N N . THR A 1 109 ? 2.048 3.588 -4.292 1.00 94.94 109 THR A N 1
ATOM 837 C CA . THR A 1 109 ? 0.590 3.432 -4.410 1.00 94.94 109 THR A CA 1
ATOM 838 C C . THR A 1 109 ? -0.137 4.181 -3.293 1.00 94.94 109 THR A C 1
ATOM 840 O O . THR A 1 109 ? 0.341 4.222 -2.153 1.00 94.94 109 THR A O 1
ATOM 843 N N . SER A 1 110 ? -1.279 4.790 -3.611 1.00 95.56 110 SER A N 1
ATOM 844 C CA . SER A 1 110 ? -2.151 5.446 -2.633 1.00 95.56 110 SER A CA 1
ATOM 845 C C . SER A 1 110 ? -3.137 4.484 -1.975 1.00 95.56 110 SER A C 1
ATOM 847 O O . SER A 1 110 ? -3.196 3.292 -2.287 1.00 95.56 110 SER A O 1
ATOM 849 N N . VAL A 1 111 ? -3.911 4.993 -1.016 1.00 96.00 111 VAL A N 1
ATOM 850 C CA . VAL A 1 111 ? -4.981 4.230 -0.360 1.00 96.00 111 VAL A CA 1
ATOM 851 C C . VAL A 1 111 ? -6.120 3.913 -1.334 1.00 96.00 111 VAL A C 1
ATOM 853 O O . VAL A 1 111 ? -6.709 2.832 -1.242 1.00 96.00 111 VAL A O 1
ATOM 856 N N . GLY A 1 112 ? -6.395 4.824 -2.270 1.00 93.88 112 GLY A N 1
ATOM 857 C CA . GLY A 1 112 ? -7.343 4.688 -3.375 1.00 93.88 112 GLY A CA 1
ATOM 858 C C . GLY A 1 112 ? -6.829 3.839 -4.541 1.00 93.88 112 GLY A C 1
ATOM 859 O O . GLY A 1 112 ? -7.627 3.387 -5.355 1.00 93.88 112 GLY A O 1
ATOM 860 N N . GLY A 1 113 ? -5.526 3.534 -4.579 1.00 93.00 113 GLY A N 1
ATOM 861 C CA . GLY A 1 113 ? -4.912 2.647 -5.577 1.00 93.00 113 GLY A CA 1
ATOM 862 C C . GLY A 1 113 ? -4.274 3.365 -6.767 1.00 93.00 113 GLY A C 1
ATOM 863 O O . GLY A 1 113 ? -3.801 2.703 -7.693 1.00 93.00 113 GLY A O 1
ATOM 864 N N . ASP A 1 114 ? -4.206 4.694 -6.733 1.00 92.62 114 ASP A N 1
ATOM 865 C CA . ASP A 1 114 ? -3.474 5.484 -7.718 1.00 92.62 114 ASP A CA 1
ATOM 866 C C . ASP A 1 114 ? -1.961 5.286 -7.581 1.00 92.62 114 ASP A C 1
ATOM 868 O O . ASP A 1 114 ? -1.442 4.919 -6.522 1.00 92.62 114 ASP A O 1
ATOM 872 N N . VAL A 1 115 ? -1.238 5.532 -8.678 1.00 91.94 115 VAL A N 1
ATOM 873 C CA . VAL A 1 115 ? 0.207 5.299 -8.776 1.00 91.94 115 VAL A CA 1
ATOM 874 C C . VAL A 1 115 ? 0.953 6.614 -8.981 1.00 91.94 115 VAL A C 1
ATOM 876 O O . VAL A 1 115 ? 0.732 7.347 -9.949 1.00 91.94 115 VAL A O 1
ATOM 879 N N . PHE A 1 116 ? 1.905 6.872 -8.092 1.00 90.44 116 PHE A N 1
ATOM 880 C CA . PHE A 1 116 ? 2.705 8.087 -8.036 1.00 90.44 116 PHE A CA 1
ATOM 881 C C . PHE A 1 116 ? 4.193 7.788 -8.235 1.00 90.44 116 PHE A C 1
ATOM 883 O O . PHE A 1 116 ? 4.681 6.676 -8.009 1.00 90.44 116 PHE A O 1
ATOM 890 N N . ALA A 1 117 ? 4.940 8.798 -8.683 1.00 87.81 117 ALA A N 1
ATOM 891 C CA . ALA A 1 117 ? 6.396 8.740 -8.664 1.00 87.81 117 ALA A CA 1
ATOM 892 C C . ALA A 1 117 ? 6.915 8.718 -7.216 1.00 87.81 117 ALA A C 1
ATOM 894 O O . ALA A 1 117 ? 6.244 9.206 -6.306 1.00 87.81 117 ALA A O 1
ATOM 895 N N . ASP A 1 118 ? 8.114 8.169 -7.018 1.00 80.25 118 ASP A N 1
ATOM 896 C CA . ASP A 1 118 ?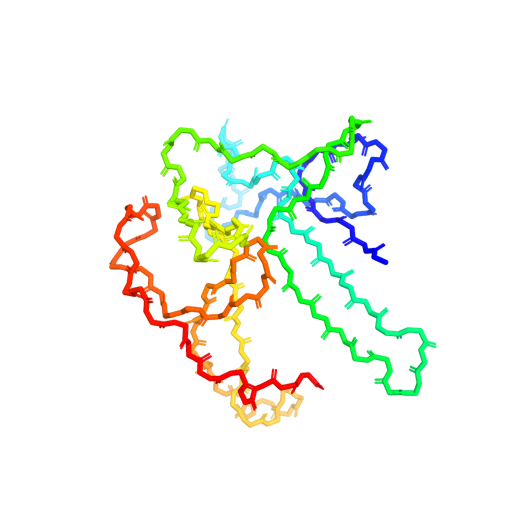 8.729 8.130 -5.694 1.00 80.25 118 ASP A CA 1
ATOM 897 C C . ASP A 1 118 ? 8.953 9.546 -5.139 1.00 80.25 118 ASP A C 1
ATOM 899 O O . ASP A 1 118 ? 9.131 10.527 -5.876 1.00 80.25 118 ASP A O 1
ATOM 903 N N . ARG A 1 119 ? 8.928 9.657 -3.814 1.00 82.62 119 ARG A N 1
ATOM 904 C CA . ARG A 1 119 ? 9.147 10.929 -3.124 1.00 82.62 119 ARG A CA 1
ATOM 905 C C . ARG A 1 119 ? 10.631 11.296 -3.175 1.00 82.62 119 ARG A C 1
ATOM 907 O O . ARG A 1 119 ? 11.490 10.430 -3.293 1.00 82.62 119 ARG A O 1
ATOM 914 N N . ARG A 1 120 ? 10.961 12.584 -2.989 1.00 72.31 120 ARG A N 1
ATOM 915 C CA . ARG A 1 120 ? 12.373 13.037 -2.903 1.00 72.31 120 ARG A CA 1
ATOM 916 C C . ARG A 1 120 ? 13.172 12.291 -1.826 1.00 72.31 120 ARG A C 1
ATOM 918 O O . ARG A 1 120 ? 14.376 12.116 -1.964 1.00 72.31 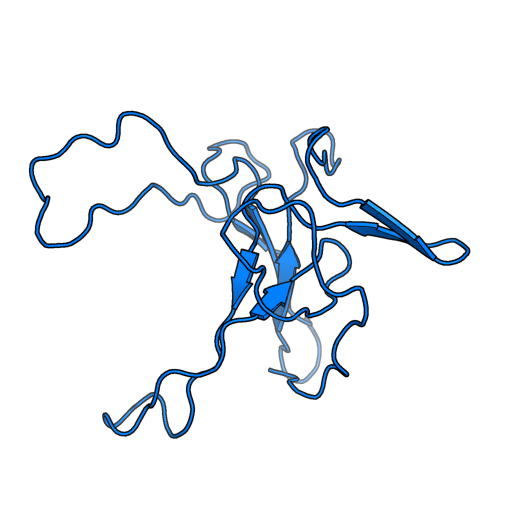120 ARG A O 1
ATOM 925 N N . SER A 1 121 ? 12.502 11.882 -0.753 1.00 76.94 121 SER A N 1
ATOM 926 C CA . SER A 1 121 ? 13.029 10.983 0.268 1.00 76.94 121 SER A CA 1
ATOM 927 C C . SER A 1 121 ? 11.886 10.185 0.895 1.00 76.94 121 SER A C 1
ATOM 929 O O . SER A 1 121 ? 10.728 10.624 0.904 1.00 76.94 121 SER A O 1
ATOM 931 N N . ARG A 1 122 ? 12.196 9.008 1.457 1.00 73.56 122 ARG A N 1
ATOM 932 C CA . ARG A 1 122 ? 11.207 8.221 2.209 1.00 73.56 122 ARG A CA 1
ATOM 933 C C . ARG A 1 122 ? 10.612 9.085 3.324 1.00 73.56 122 ARG A C 1
ATOM 935 O O . ARG A 1 122 ? 11.343 9.754 4.049 1.00 73.56 122 ARG A O 1
ATOM 942 N N . LYS A 1 123 ? 9.287 9.023 3.484 1.00 74.81 123 LYS A N 1
ATOM 943 C CA . LYS A 1 123 ? 8.496 9.798 4.462 1.00 74.81 123 LYS A CA 1
ATOM 944 C C . LYS A 1 123 ? 8.358 11.299 4.191 1.00 74.81 123 LYS A C 1
ATOM 946 O O . LYS A 1 123 ? 7.747 11.987 5.007 1.00 74.81 123 LYS A O 1
ATOM 951 N N . ALA A 1 124 ? 8.875 11.825 3.078 1.00 72.06 124 ALA A N 1
ATOM 952 C CA . ALA A 1 124 ? 8.653 13.227 2.731 1.00 72.06 124 ALA A CA 1
ATOM 953 C C . ALA A 1 124 ? 7.151 13.518 2.575 1.00 72.06 124 ALA A C 1
ATOM 955 O O . ALA A 1 124 ? 6.414 12.705 2.028 1.00 72.06 124 ALA A O 1
ATOM 956 N N . SER A 1 125 ? 6.688 14.681 3.026 1.00 58.94 125 SER A N 1
ATOM 957 C CA . SER A 1 125 ?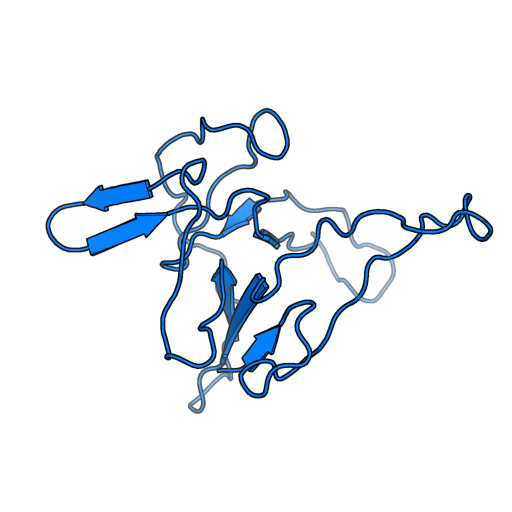 5.278 15.088 2.909 1.00 58.94 125 SER A CA 1
ATOM 958 C C . SER A 1 125 ? 4.895 15.562 1.498 1.00 58.94 125 SER A C 1
ATOM 960 O O . SER A 1 125 ? 3.709 15.641 1.172 1.00 58.94 125 SER A O 1
ATOM 962 N N . GLN A 1 126 ? 5.884 15.864 0.646 1.00 57.66 126 GLN A N 1
ATOM 963 C CA . GLN A 1 126 ? 5.680 16.294 -0.738 1.00 57.66 126 GLN A CA 1
ATOM 964 C C . GLN A 1 126 ? 5.746 15.113 -1.711 1.00 57.66 126 GLN A C 1
ATOM 966 O O . GLN A 1 126 ? 6.810 14.537 -1.941 1.00 57.66 126 GLN A O 1
ATOM 971 N N . CYS A 1 127 ? 4.606 14.820 -2.335 1.00 57.53 127 CYS A N 1
ATOM 972 C CA . CYS A 1 127 ? 4.510 14.035 -3.561 1.00 57.53 127 CYS A CA 1
ATOM 973 C C . CYS A 1 127 ? 4.074 14.967 -4.707 1.00 57.53 127 CYS A C 1
ATOM 975 O O . CYS A 1 127 ? 3.304 15.909 -4.489 1.00 57.53 127 CYS A O 1
ATOM 977 N N . THR A 1 128 ? 4.584 14.746 -5.921 1.00 58.94 128 THR A N 1
ATOM 978 C CA . THR A 1 128 ? 4.108 15.473 -7.105 1.00 58.94 128 THR A CA 1
ATOM 979 C C . THR A 1 128 ? 2.675 15.022 -7.391 1.00 58.94 128 THR A C 1
ATOM 981 O O . THR A 1 128 ? 2.422 13.860 -7.676 1.00 58.94 128 THR A O 1
ATOM 984 N N . ARG A 1 129 ? 1.712 15.942 -7.255 1.00 59.12 129 ARG A N 1
ATOM 985 C CA . ARG A 1 129 ? 0.267 15.650 -7.139 1.00 59.12 129 ARG A CA 1
ATOM 986 C C . ARG A 1 129 ? -0.425 15.160 -8.419 1.00 59.12 129 ARG A C 1
ATOM 988 O O . ARG A 1 129 ? -1.644 15.231 -8.503 1.00 59.12 129 ARG A O 1
ATOM 995 N N . LYS A 1 130 ? 0.315 14.725 -9.439 1.00 62.19 130 LYS A N 1
ATOM 996 C CA . LYS A 1 130 ? -0.293 14.193 -10.661 1.00 62.19 130 LYS A CA 1
ATOM 997 C C . LYS A 1 130 ? -0.155 12.671 -10.656 1.00 62.19 130 LYS A C 1
ATOM 999 O O . LYS A 1 130 ? 0.973 12.204 -10.836 1.00 62.19 130 LYS A O 1
ATOM 1004 N N . PRO A 1 131 ? -1.250 11.915 -10.437 1.00 58.50 131 PRO A N 1
ATOM 1005 C CA . PRO A 1 131 ? -1.217 10.473 -10.622 1.00 58.50 131 PRO A CA 1
ATOM 1006 C C . PRO A 1 131 ? -0.788 10.179 -12.059 1.00 58.50 131 PRO A C 1
ATOM 1008 O O . PRO A 1 131 ? -1.172 10.871 -13.008 1.00 58.50 131 PRO A O 1
ATOM 1011 N N . MET A 1 132 ? 0.081 9.188 -12.216 1.00 58.44 132 MET A N 1
ATOM 1012 C CA . MET A 1 132 ? 0.513 8.763 -13.540 1.00 58.44 132 MET A CA 1
ATOM 1013 C C . MET A 1 132 ? -0.597 7.906 -14.158 1.00 58.44 132 MET A C 1
ATOM 1015 O O . MET A 1 132 ? -1.167 7.075 -13.449 1.00 58.44 132 MET A O 1
ATOM 1019 N N . PRO A 1 133 ? -0.903 8.050 -15.463 1.00 48.00 133 PRO A N 1
ATOM 1020 C CA . PRO A 1 133 ? -1.902 7.212 -16.109 1.00 48.00 133 PRO A CA 1
ATOM 1021 C C . PRO A 1 133 ? -1.533 5.742 -15.906 1.00 48.00 133 PRO A C 1
ATOM 1023 O O . PRO A 1 133 ? -0.436 5.303 -16.268 1.00 48.00 133 PRO A O 1
ATOM 1026 N N . CYS A 1 134 ? -2.451 4.994 -15.295 1.00 42.62 134 CYS A N 1
ATOM 1027 C CA . CYS A 1 134 ? -2.279 3.585 -14.984 1.00 42.62 134 CYS A CA 1
ATOM 1028 C C . CYS A 1 134 ? -2.294 2.773 -16.291 1.00 42.62 134 CYS A C 1
ATOM 1030 O O . CYS A 1 134 ? -3.320 2.262 -16.723 1.00 42.62 134 CYS A O 1
ATOM 1032 N N . ARG A 1 135 ? -1.146 2.701 -16.977 1.00 38.72 135 ARG A N 1
ATOM 1033 C CA . ARG A 1 135 ? -0.911 1.800 -18.120 1.00 38.72 135 ARG A CA 1
ATOM 1034 C C . ARG A 1 135 ? -0.275 0.470 -17.718 1.00 38.72 135 ARG A C 1
ATOM 1036 O O . ARG A 1 135 ? 0.134 -0.291 -18.584 1.00 38.72 135 ARG A O 1
ATOM 1043 N N . MET A 1 136 ? -0.199 0.170 -16.427 1.00 39.94 136 MET A N 1
ATOM 1044 C CA . MET A 1 136 ? 0.284 -1.119 -15.942 1.00 39.94 136 MET A CA 1
ATOM 1045 C C . MET A 1 136 ? -0.865 -1.842 -15.253 1.00 39.94 136 MET A C 1
ATOM 1047 O O . MET A 1 136 ? -0.973 -1.860 -14.031 1.00 39.94 136 MET A O 1
ATOM 1051 N N . ALA A 1 137 ? -1.757 -2.392 -16.079 1.00 34.28 137 ALA A N 1
ATOM 1052 C CA . ALA A 1 137 ? -2.484 -3.581 -15.673 1.00 34.28 137 ALA A CA 1
ATOM 1053 C C . ALA A 1 137 ? -1.444 -4.686 -15.443 1.00 34.28 137 ALA A C 1
ATOM 1055 O O . ALA A 1 137 ? -0.550 -4.861 -16.273 1.00 34.28 137 ALA A O 1
ATOM 1056 N N . LEU A 1 138 ? -1.552 -5.349 -14.293 1.00 40.91 138 LEU A N 1
ATOM 1057 C CA . LEU A 1 138 ? -0.957 -6.662 -14.070 1.00 40.91 138 LEU A CA 1
ATOM 1058 C C . LEU A 1 138 ? -1.454 -7.654 -15.129 1.00 40.91 138 LEU A C 1
ATOM 1060 O O . LEU A 1 138 ? -2.638 -7.527 -15.538 1.00 40.91 138 LEU A O 1
#